Protein AF-A0A558A5D1-F1 (afdb_monomer)

Solvent-accessible surface area (backbone atoms only — not comparable to full-atom values): 8542 Å² total; per-residue (Å²): 142,82,85,82,80,76,80,81,78,76,74,78,76,80,56,55,57,62,58,52,47,52,51,50,53,72,69,55,54,90,56,44,29,71,67,39,54,48,48,51,45,51,40,49,48,37,53,46,49,61,69,30,73,80,82,49,72,41,45,33,38,43,30,42,44,85,87,50,26,39,37,42,37,36,39,39,72,77,51,74,82,70,74,77,64,89,48,73,52,37,50,50,37,63,70,62,26,80,44,70,55,76,47,80,54,102,60,15,29,34,41,36,35,31,29,64,55,48,61,63,52,91,67,96,62,79,76,69,67,50,79,45,72,75,44,66,62,72,77,72,78,82,128

Secondary structure (DSSP, 8-state):
---------------SHHHHHHHHHHHS-TTB-HHHHHHHHHHHHHHHHHHTTTS---EEEEEEETTTEEEEEEEETT---PPP-SSHHHHHHHHHEEEEEEEEETTEEEEEEEEEP-BSS--SSPPP--EEEEE-TT-PPP-

Mean predicted aligned error: 10.98 Å

InterPro domains:
  IPR036890 Histidine kinase/HSP90-like ATPase superfamily [G3DSA:3.30.565.10] (5-122)

Sequence (143 aa):
MTGDSVPARTTTRGTASGKLRTWARSVLTGEWTEDTVLDVVVVLEELANHVCRGGRPAQVRLSYRTGNRLRIEVDDERAVPRSLGSDIGALLVRHLARDSGVRRWRRGVTFWADVALVASRVPGALPGGVVLGPFEPGARSPN

Foldseek 3Di:
DDDDDDPPPCPPCCFQLVVLLVVLVVVPPLFFDPVLSVLVSLLQSLQQCVQCVPPAWWWWKWKADPPQKIKIKIKRQQQPDDWLDPDPSSVSLVVQFPDWDWAGDPRTIITMTIGHTDTPDDDPDDDHIDIDGIDTRPDDPDD

Structure (mmCIF, N/CA/C/O backbone):
data_AF-A0A558A5D1-F1
#
_entry.id   AF-A0A558A5D1-F1
#
loop_
_atom_site.group_PDB
_atom_site.id
_atom_site.type_symbol
_atom_site.label_atom_id
_atom_site.label_alt_id
_atom_site.label_comp_id
_atom_site.label_asym_id
_atom_site.label_entity_id
_atom_site.label_seq_id
_atom_site.pdbx_PDB_ins_code
_atom_site.Cartn_x
_atom_site.Cartn_y
_atom_site.Cartn_z
_atom_site.occupancy
_atom_site.B_iso_or_equiv
_atom_site.auth_seq_id
_atom_site.auth_comp_id
_atom_site.auth_asym_id
_atom_site.auth_atom_id
_atom_site.pdbx_PDB_model_num
ATOM 1 N N . MET A 1 1 ? 53.329 17.112 12.791 1.00 41.66 1 MET A N 1
ATOM 2 C CA . MET A 1 1 ? 51.979 16.704 13.232 1.00 41.66 1 MET A CA 1
ATOM 3 C C . MET A 1 1 ? 50.977 17.577 12.501 1.00 41.66 1 MET A C 1
ATOM 5 O O . MET A 1 1 ? 50.719 18.692 12.929 1.00 41.66 1 MET A O 1
ATOM 9 N N . THR A 1 2 ? 50.501 17.115 11.351 1.00 37.03 2 THR A N 1
ATOM 10 C CA . THR A 1 2 ? 49.511 17.805 10.516 1.00 37.03 2 THR A CA 1
ATOM 11 C C . THR A 1 2 ? 48.256 16.948 10.555 1.00 37.03 2 THR A C 1
ATOM 13 O O . THR A 1 2 ? 48.258 15.824 10.062 1.00 37.03 2 THR A O 1
ATOM 16 N N . GLY A 1 3 ? 47.233 17.428 11.260 1.00 34.09 3 GLY A N 1
ATOM 17 C CA . GLY A 1 3 ? 45.938 16.766 11.337 1.00 34.09 3 GLY A CA 1
ATOM 18 C C . GLY A 1 3 ? 45.148 17.047 10.068 1.00 34.09 3 GLY A C 1
ATOM 19 O O . GLY A 1 3 ? 44.607 18.139 9.916 1.00 34.09 3 GLY A O 1
ATOM 20 N N . ASP A 1 4 ? 45.082 16.061 9.176 1.00 31.12 4 ASP A N 1
ATOM 21 C CA . ASP A 1 4 ? 44.126 16.047 8.073 1.00 31.12 4 ASP A CA 1
ATOM 22 C C . ASP A 1 4 ? 42.721 15.830 8.645 1.00 31.12 4 ASP A C 1
ATOM 24 O O . ASP A 1 4 ? 42.335 14.725 9.031 1.00 31.12 4 ASP A O 1
ATOM 28 N N . SER A 1 5 ? 41.942 16.908 8.725 1.00 29.62 5 SER A N 1
ATOM 29 C CA . SER A 1 5 ? 40.497 16.807 8.911 1.00 29.62 5 SER A CA 1
ATOM 30 C C . SER A 1 5 ? 39.860 16.508 7.560 1.00 29.62 5 SER A C 1
ATOM 32 O O . SER A 1 5 ? 39.648 17.396 6.737 1.00 29.62 5 SER A O 1
ATOM 34 N N . VAL A 1 6 ? 39.551 15.233 7.335 1.00 31.41 6 VAL A N 1
ATOM 35 C CA . VAL A 1 6 ? 38.693 14.784 6.235 1.00 31.41 6 VAL A CA 1
ATOM 36 C C . VAL A 1 6 ? 37.296 15.375 6.455 1.00 31.41 6 VAL A C 1
ATOM 38 O O . VAL A 1 6 ? 36.684 15.084 7.486 1.00 31.41 6 VAL A O 1
ATOM 41 N N . PRO A 1 7 ? 36.728 16.171 5.529 1.00 29.80 7 PRO A N 1
ATOM 42 C CA . PRO A 1 7 ? 35.335 16.560 5.655 1.00 29.80 7 PRO A CA 1
ATOM 43 C C . PRO A 1 7 ? 34.470 15.312 5.471 1.00 29.80 7 PRO A C 1
ATOM 45 O O . PRO A 1 7 ? 34.401 14.733 4.382 1.00 29.80 7 PRO A O 1
ATOM 48 N N . ALA A 1 8 ? 33.810 14.897 6.555 1.00 26.05 8 ALA A N 1
ATOM 49 C CA . ALA A 1 8 ? 32.754 13.900 6.541 1.00 26.05 8 ALA A CA 1
ATOM 50 C C . ALA A 1 8 ? 31.672 14.366 5.563 1.00 26.05 8 ALA A C 1
ATOM 52 O O . ALA A 1 8 ? 30.849 15.235 5.850 1.00 26.05 8 ALA A O 1
ATOM 53 N N . ARG A 1 9 ? 31.712 13.807 4.354 1.00 25.14 9 ARG A N 1
ATOM 54 C CA . ARG A 1 9 ? 30.717 14.039 3.318 1.00 25.14 9 ARG A CA 1
ATOM 55 C C . ARG A 1 9 ? 29.469 13.247 3.700 1.00 25.14 9 ARG A C 1
ATOM 57 O O . ARG A 1 9 ? 29.209 12.175 3.156 1.00 25.14 9 ARG A O 1
ATOM 64 N N . THR A 1 10 ? 28.702 13.771 4.654 1.00 27.42 10 THR A N 1
ATOM 65 C CA . THR A 1 10 ? 27.359 13.284 4.976 1.00 27.42 10 THR A CA 1
ATOM 66 C C . THR A 1 10 ? 26.469 13.616 3.790 1.00 27.42 10 THR A C 1
ATOM 68 O O . THR A 1 10 ? 25.818 14.654 3.721 1.00 27.42 10 THR A O 1
ATOM 71 N N . THR A 1 11 ? 26.499 12.743 2.787 1.00 27.00 11 THR A N 1
ATOM 72 C CA . THR A 1 11 ? 25.531 12.766 1.698 1.00 27.00 11 THR A CA 1
ATOM 73 C C . THR A 1 11 ? 24.232 12.283 2.319 1.00 27.00 11 THR A C 1
ATOM 75 O O . THR A 1 11 ? 23.973 11.081 2.369 1.00 27.00 11 THR A O 1
ATOM 78 N N . THR A 1 12 ? 23.472 13.211 2.902 1.00 34.62 12 THR A N 1
ATOM 79 C CA . THR A 1 12 ? 22.188 12.937 3.542 1.00 34.62 12 THR A CA 1
ATOM 80 C C . THR A 1 12 ? 21.253 12.379 2.488 1.00 34.62 12 THR A C 1
ATOM 82 O O . THR A 1 12 ? 20.576 13.096 1.753 1.00 34.62 12 THR A O 1
ATOM 85 N N . ARG A 1 13 ? 21.227 11.053 2.413 1.00 42.28 13 ARG A N 1
ATOM 86 C CA . ARG A 1 13 ? 20.340 10.255 1.585 1.00 42.28 13 ARG A CA 1
ATOM 87 C C . ARG A 1 13 ? 18.931 10.251 2.206 1.00 42.28 13 ARG A C 1
ATOM 89 O O . ARG A 1 13 ? 18.309 9.205 2.337 1.00 42.28 13 ARG A O 1
ATOM 96 N N . GLY A 1 14 ? 18.412 11.421 2.590 1.00 51.97 14 GLY A N 1
ATOM 97 C CA . GLY A 1 14 ? 17.008 11.641 2.958 1.00 51.97 14 GLY A CA 1
ATOM 98 C C . GLY A 1 14 ? 16.147 11.607 1.695 1.00 51.97 14 GLY A C 1
ATOM 99 O O . GLY A 1 14 ? 15.608 12.614 1.253 1.00 51.97 14 GLY A O 1
ATOM 100 N N . THR A 1 15 ? 16.141 10.463 1.022 1.00 59.50 15 THR A N 1
ATOM 101 C CA . THR A 1 15 ? 15.763 10.311 -0.388 1.00 5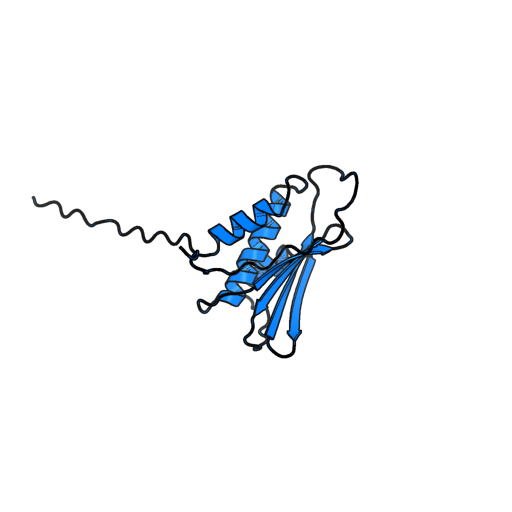9.50 15 THR A CA 1
ATOM 102 C C . THR A 1 15 ? 14.456 9.547 -0.466 1.00 59.50 15 THR A C 1
ATOM 104 O O . THR A 1 15 ? 14.415 8.415 -0.018 1.00 59.50 15 THR A O 1
ATOM 107 N N . ALA A 1 16 ? 13.391 10.162 -0.985 1.00 66.25 16 ALA A N 1
ATOM 108 C CA . ALA A 1 16 ? 12.073 9.565 -1.268 1.00 66.25 16 ALA A CA 1
ATOM 109 C C . ALA A 1 16 ? 11.348 8.831 -0.108 1.00 66.25 16 ALA A C 1
ATOM 111 O O . ALA A 1 16 ? 10.271 9.273 0.279 1.00 66.25 16 ALA A O 1
ATOM 112 N N . SER A 1 17 ? 11.927 7.784 0.485 1.00 75.44 17 SER A N 1
ATOM 113 C CA . SER A 1 17 ? 11.391 6.963 1.583 1.00 75.44 17 SER A CA 1
ATOM 114 C C . SER A 1 17 ? 10.981 7.794 2.799 1.00 75.44 17 SER A C 1
ATOM 116 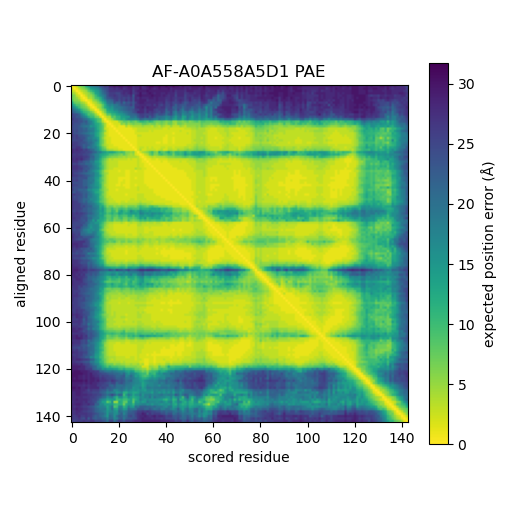O O . SER A 1 17 ? 9.866 7.669 3.286 1.00 75.44 17 SER A O 1
ATOM 118 N N . GLY A 1 18 ? 11.827 8.733 3.241 1.00 81.75 18 GLY A N 1
ATOM 119 C CA . GLY A 1 18 ? 11.487 9.608 4.371 1.00 81.75 18 GLY A CA 1
ATOM 120 C C . GLY A 1 18 ? 10.257 10.484 4.102 1.00 81.75 18 GLY A C 1
ATOM 121 O O . GLY A 1 18 ? 9.406 10.635 4.972 1.00 81.75 18 GLY A O 1
ATOM 122 N N . LYS A 1 19 ? 10.118 11.008 2.875 1.00 83.44 19 LYS A N 1
ATOM 123 C CA . LYS A 1 19 ? 8.943 11.796 2.466 1.00 83.44 19 LYS A CA 1
ATOM 124 C C . LYS A 1 19 ? 7.696 10.920 2.346 1.00 83.44 19 LYS A C 1
ATOM 126 O O . LYS A 1 19 ? 6.636 11.329 2.803 1.00 83.44 19 LYS A O 1
ATOM 131 N N . LEU A 1 20 ? 7.842 9.721 1.783 1.00 84.31 20 LEU A N 1
ATOM 132 C CA . LEU A 1 20 ? 6.766 8.744 1.630 1.00 84.31 20 LEU A CA 1
ATOM 133 C C . LEU A 1 20 ? 6.221 8.297 2.991 1.00 84.31 20 LEU A C 1
ATOM 135 O O . LEU A 1 20 ? 5.012 8.263 3.193 1.00 84.31 20 LEU A O 1
ATOM 139 N N . ARG A 1 21 ? 7.115 8.049 3.951 1.00 89.06 21 ARG A N 1
ATOM 140 C CA . ARG A 1 21 ? 6.783 7.713 5.336 1.00 89.06 21 ARG A CA 1
ATOM 141 C C . ARG A 1 21 ? 6.046 8.842 6.049 1.00 89.06 21 ARG A C 1
ATOM 143 O O . ARG A 1 21 ? 5.025 8.592 6.683 1.00 89.06 21 ARG A O 1
ATOM 150 N N . THR A 1 22 ? 6.542 10.076 5.945 1.00 89.25 22 THR A N 1
ATOM 151 C CA . THR A 1 22 ? 5.872 11.246 6.534 1.00 89.25 22 THR A CA 1
ATOM 152 C C . THR A 1 22 ? 4.492 11.460 5.919 1.00 89.25 22 THR A C 1
ATOM 154 O O . THR A 1 22 ? 3.527 11.660 6.649 1.00 89.25 22 THR A O 1
ATOM 157 N N . TRP A 1 23 ? 4.378 11.361 4.592 1.00 88.75 23 TRP A N 1
ATOM 158 C CA . TRP A 1 23 ? 3.100 11.464 3.892 1.00 88.75 23 TRP A CA 1
ATOM 159 C C . TRP A 1 23 ? 2.120 10.370 4.331 1.00 88.75 23 TRP A C 1
ATOM 161 O O . TRP A 1 23 ? 1.012 10.691 4.753 1.00 88.75 23 TRP A O 1
ATOM 171 N N . ALA A 1 24 ? 2.537 9.101 4.329 1.00 88.31 24 ALA A N 1
ATOM 172 C CA . ALA A 1 24 ? 1.688 7.987 4.744 1.00 88.31 24 ALA A CA 1
ATOM 173 C C . ALA A 1 24 ? 1.179 8.169 6.179 1.00 88.31 24 ALA A C 1
ATOM 175 O O . ALA A 1 24 ? -0.010 8.017 6.432 1.00 88.31 24 ALA A O 1
ATOM 176 N N . ARG A 1 25 ? 2.045 8.595 7.105 1.00 89.69 25 ARG A N 1
ATOM 177 C CA . ARG A 1 25 ? 1.647 8.898 8.488 1.00 89.69 25 ARG A CA 1
ATOM 178 C C . ARG A 1 25 ? 0.727 10.105 8.617 1.00 89.69 25 ARG A C 1
ATOM 180 O O . ARG A 1 25 ? -0.123 10.110 9.489 1.00 89.69 25 ARG A O 1
ATOM 187 N N . SER A 1 26 ? 0.867 11.121 7.766 1.00 87.31 26 SER A N 1
ATOM 188 C CA . SER A 1 26 ? -0.065 12.260 7.770 1.00 87.31 26 SER A CA 1
ATOM 189 C C . SER A 1 26 ? -1.472 11.872 7.302 1.00 87.31 26 SER A C 1
ATOM 191 O O . SER A 1 26 ? -2.452 12.515 7.664 1.00 87.31 26 SER A O 1
ATOM 193 N N . VAL A 1 27 ? -1.555 10.816 6.492 1.00 83.69 27 VAL A N 1
ATOM 194 C CA . VAL A 1 27 ? -2.785 10.296 5.895 1.00 83.69 27 VAL A CA 1
ATOM 195 C C . VAL A 1 27 ? -3.467 9.268 6.803 1.00 83.69 27 VAL A C 1
ATOM 197 O O . VAL A 1 27 ? -4.695 9.237 6.907 1.00 83.69 27 VAL A O 1
ATOM 200 N N . LEU A 1 28 ? -2.674 8.420 7.454 1.00 83.75 28 LEU A N 1
ATOM 201 C CA . LEU A 1 28 ? -3.127 7.477 8.467 1.00 83.75 28 LEU A CA 1
ATOM 202 C C . LEU A 1 28 ? -3.331 8.255 9.767 1.00 83.75 28 LEU A C 1
ATOM 204 O O . LEU A 1 28 ? -2.398 8.481 10.531 1.00 83.75 28 LEU A O 1
ATOM 208 N N . THR A 1 29 ? -4.557 8.721 9.975 1.00 73.94 29 THR A N 1
ATOM 209 C CA . THR A 1 29 ? -4.984 9.440 11.179 1.00 73.94 29 THR A CA 1
ATOM 210 C C . THR A 1 29 ? -4.711 8.618 12.447 1.00 73.94 29 THR A C 1
ATOM 212 O O . THR A 1 29 ? -4.524 7.401 12.391 1.00 73.94 29 THR A O 1
ATOM 215 N N . GLY A 1 30 ? -4.755 9.255 13.624 1.00 73.50 30 GLY A N 1
ATOM 216 C CA . GLY A 1 30 ? -4.587 8.588 14.931 1.00 73.50 30 GLY A CA 1
ATOM 217 C C . GLY A 1 30 ? -5.686 7.576 15.303 1.00 73.50 30 GLY A C 1
ATOM 218 O O . GLY A 1 30 ? -5.838 7.221 16.471 1.00 73.50 30 GLY A O 1
ATOM 219 N N . GLU A 1 31 ? -6.490 7.146 14.332 1.00 82.94 31 GLU A N 1
ATOM 220 C CA . GLU A 1 31 ? -7.550 6.150 14.469 1.00 82.94 31 GLU A CA 1
ATOM 221 C C . GLU A 1 31 ? -7.007 4.716 14.435 1.00 82.94 31 GLU A C 1
ATOM 223 O O . GLU A 1 31 ? -7.678 3.807 14.921 1.00 82.94 31 GLU A O 1
ATOM 228 N N . TRP A 1 32 ? -5.794 4.503 13.915 1.00 88.75 32 TRP A N 1
ATOM 229 C CA . TRP A 1 32 ? -5.166 3.185 13.747 1.00 88.75 32 TRP A CA 1
ATOM 230 C C . TRP A 1 32 ? -4.066 2.936 14.779 1.00 88.75 32 TRP A C 1
ATOM 232 O O . TRP A 1 32 ? -3.506 3.886 15.329 1.00 88.75 32 TRP A O 1
ATOM 242 N N . THR A 1 33 ? -3.773 1.667 15.080 1.00 91.12 33 THR A N 1
ATOM 243 C CA . THR A 1 33 ? -2.668 1.316 15.990 1.00 91.12 33 THR A CA 1
ATOM 244 C C . THR A 1 33 ? -1.318 1.664 15.372 1.00 91.12 33 THR A C 1
ATOM 246 O O . THR A 1 33 ? -1.158 1.599 14.154 1.00 91.12 33 THR A O 1
ATOM 249 N N . GLU A 1 34 ? -0.325 1.981 16.206 1.00 90.94 34 GLU A N 1
ATOM 250 C CA . GLU A 1 34 ? 1.044 2.245 15.734 1.00 90.94 34 GLU A CA 1
ATOM 251 C C . GLU A 1 34 ? 1.611 1.067 14.928 1.00 90.94 34 GLU A C 1
ATOM 253 O O . GLU A 1 34 ? 2.231 1.284 13.889 1.00 9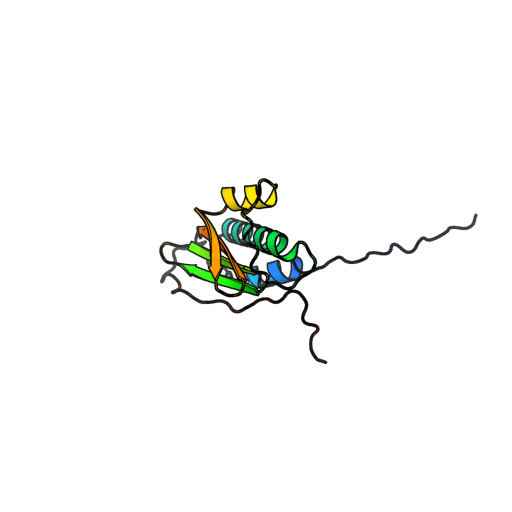0.94 34 GLU A O 1
ATOM 258 N N . ASP A 1 35 ? 1.317 -0.173 15.336 1.00 92.56 35 ASP A N 1
ATOM 259 C CA . ASP A 1 35 ? 1.705 -1.379 14.593 1.00 92.56 35 ASP A CA 1
ATOM 260 C C . ASP A 1 35 ? 1.070 -1.412 13.193 1.00 92.56 35 ASP A C 1
ATOM 262 O O . ASP A 1 35 ? 1.758 -1.647 12.205 1.00 92.56 35 ASP A O 1
ATOM 266 N N . THR A 1 36 ? -0.220 -1.072 13.075 1.00 92.50 36 THR A N 1
ATOM 267 C CA . THR A 1 36 ? -0.903 -0.977 11.771 1.00 92.50 36 THR A CA 1
ATOM 268 C C . THR A 1 36 ? -0.264 0.096 10.892 1.00 92.50 36 THR A C 1
ATOM 270 O O . THR A 1 36 ? -0.054 -0.105 9.694 1.00 92.50 36 THR A O 1
ATOM 273 N N . VAL A 1 37 ? 0.036 1.262 11.470 1.00 92.88 37 VAL A N 1
ATOM 274 C CA . VAL A 1 37 ? 0.683 2.362 10.745 1.00 92.88 37 VAL A CA 1
ATOM 275 C C . VAL A 1 37 ? 2.066 1.931 10.261 1.00 92.88 37 VAL A C 1
ATOM 277 O O . VAL A 1 37 ? 2.437 2.229 9.122 1.00 92.88 37 VAL A O 1
ATOM 280 N N . LEU A 1 38 ? 2.820 1.214 11.095 1.00 94.06 38 LEU A N 1
ATOM 281 C CA . LEU A 1 38 ? 4.123 0.672 10.736 1.00 94.06 38 LEU A CA 1
ATOM 282 C C . LEU A 1 38 ? 4.014 -0.347 9.597 1.00 94.06 38 LEU A C 1
ATOM 284 O O . LEU A 1 38 ? 4.742 -0.209 8.614 1.00 94.06 38 LEU A O 1
ATOM 288 N N . ASP A 1 39 ? 3.080 -1.294 9.678 1.00 95.00 39 ASP A N 1
ATOM 289 C CA . ASP A 1 39 ? 2.855 -2.306 8.642 1.00 95.00 39 ASP A CA 1
ATOM 290 C C . ASP A 1 39 ? 2.538 -1.663 7.288 1.00 95.00 39 ASP A C 1
ATOM 292 O O . ASP A 1 39 ? 3.143 -2.005 6.267 1.00 95.00 39 ASP A O 1
ATOM 296 N N . VAL A 1 40 ? 1.641 -0.670 7.273 1.00 94.12 40 VAL A N 1
ATOM 297 C CA . VAL A 1 40 ? 1.303 0.079 6.055 1.00 94.12 40 VAL A CA 1
ATOM 298 C C . VAL A 1 40 ? 2.528 0.792 5.488 1.00 94.12 40 VAL A C 1
ATOM 300 O O . VAL A 1 40 ? 2.762 0.727 4.280 1.00 94.12 40 VAL A O 1
ATOM 303 N N . VAL A 1 41 ? 3.314 1.465 6.334 1.00 93.56 41 VAL A N 1
ATOM 304 C CA . VAL A 1 41 ? 4.531 2.170 5.906 1.00 93.56 41 VAL A CA 1
ATOM 305 C C . VAL A 1 41 ? 5.542 1.198 5.304 1.00 93.56 41 VAL A C 1
ATOM 307 O O . VAL A 1 41 ? 6.088 1.500 4.245 1.00 93.56 41 VAL A O 1
ATOM 310 N N . VAL A 1 42 ? 5.769 0.040 5.929 1.00 94.31 42 VAL A N 1
ATOM 311 C CA . VAL A 1 42 ? 6.708 -0.974 5.425 1.00 94.31 42 VAL A CA 1
ATOM 312 C C . VAL A 1 42 ? 6.249 -1.493 4.067 1.00 94.31 42 VAL A C 1
ATOM 314 O O . VAL A 1 42 ? 7.014 -1.454 3.106 1.00 94.31 42 VAL A O 1
ATOM 317 N N . VAL A 1 43 ? 4.989 -1.919 3.945 1.00 94.88 43 VAL A N 1
ATOM 318 C CA . VAL A 1 43 ? 4.457 -2.430 2.672 1.00 94.88 43 VAL A CA 1
ATOM 319 C C . VAL A 1 43 ? 4.542 -1.365 1.579 1.00 94.88 43 VAL A C 1
ATOM 321 O O . VAL A 1 43 ? 4.926 -1.664 0.447 1.00 94.88 43 VAL A O 1
ATOM 324 N N . LEU A 1 44 ? 4.227 -0.115 1.911 1.00 93.06 44 LEU A N 1
ATOM 325 C CA . LEU A 1 44 ? 4.325 1.000 0.983 1.00 93.06 44 LEU A CA 1
ATOM 326 C C . LEU A 1 44 ? 5.768 1.255 0.523 1.00 93.06 44 LEU A C 1
ATOM 328 O O . LEU A 1 44 ? 6.000 1.409 -0.678 1.00 93.06 44 LEU A O 1
ATOM 332 N N . GLU A 1 45 ? 6.728 1.301 1.450 1.00 90.88 45 GLU A N 1
ATOM 333 C CA . GLU A 1 45 ? 8.145 1.496 1.130 1.00 90.88 45 GLU A CA 1
ATOM 334 C C . GLU A 1 45 ? 8.665 0.359 0.246 1.00 90.88 45 GLU A C 1
ATOM 336 O O . GLU A 1 45 ? 9.332 0.629 -0.750 1.00 90.88 45 GLU A O 1
ATOM 341 N N . GLU A 1 46 ? 8.302 -0.893 0.525 1.00 91.50 46 GLU A N 1
ATOM 342 C CA . GLU A 1 46 ? 8.742 -2.036 -0.279 1.00 91.50 46 GLU A CA 1
ATOM 343 C C . GLU A 1 46 ? 8.115 -2.060 -1.679 1.00 91.50 46 GLU A C 1
ATOM 345 O O . GLU A 1 46 ? 8.819 -2.304 -2.664 1.00 91.50 46 GLU A O 1
ATOM 350 N N . LEU A 1 47 ? 6.823 -1.735 -1.818 1.00 90.31 47 LEU A N 1
ATOM 351 C CA . LEU A 1 47 ? 6.198 -1.596 -3.139 1.00 90.31 47 LEU A CA 1
ATOM 352 C C . LEU A 1 47 ? 6.814 -0.439 -3.937 1.00 90.31 47 LEU A C 1
ATOM 354 O O 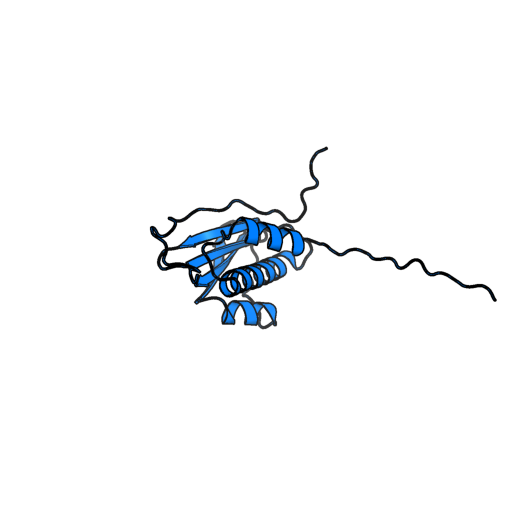. LEU A 1 47 ? 7.123 -0.598 -5.122 1.00 90.31 47 LEU A O 1
ATOM 358 N N . ALA A 1 48 ? 7.042 0.709 -3.297 1.00 87.88 48 ALA A N 1
ATOM 359 C CA . ALA A 1 48 ? 7.679 1.855 -3.935 1.00 87.88 48 ALA A CA 1
ATOM 360 C C . ALA A 1 48 ? 9.130 1.547 -4.323 1.00 87.88 48 ALA A C 1
ATOM 362 O O . ALA A 1 48 ? 9.524 1.820 -5.451 1.00 87.88 48 ALA A O 1
ATOM 363 N N . ASN A 1 49 ? 9.917 0.916 -3.450 1.00 85.38 49 ASN A N 1
ATOM 364 C CA . ASN A 1 49 ? 11.291 0.501 -3.742 1.00 85.38 49 ASN A CA 1
ATOM 365 C C . ASN A 1 49 ? 11.345 -0.524 -4.873 1.00 85.38 49 ASN A C 1
ATOM 367 O O . ASN A 1 49 ? 12.242 -0.463 -5.720 1.00 85.38 49 ASN A O 1
ATOM 371 N N . HIS A 1 50 ? 10.374 -1.440 -4.920 1.00 85.19 50 HIS A N 1
ATOM 372 C CA . HIS A 1 50 ? 10.247 -2.381 -6.018 1.00 85.19 50 HIS A CA 1
ATOM 373 C C . HIS A 1 50 ? 10.098 -1.630 -7.342 1.00 85.19 50 HIS A C 1
ATOM 375 O O . HIS A 1 50 ? 10.919 -1.839 -8.237 1.00 85.19 50 HIS A O 1
ATOM 381 N N . VAL A 1 51 ? 9.125 -0.721 -7.457 1.00 83.12 51 VAL A N 1
ATOM 382 C CA . VAL A 1 51 ? 8.853 0.045 -8.687 1.00 83.12 51 VAL A CA 1
ATOM 383 C C . VAL A 1 51 ? 9.995 1.011 -9.027 1.00 83.12 51 VA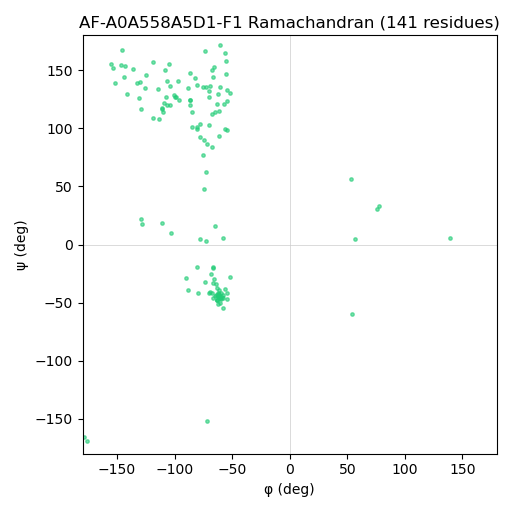L A C 1
ATOM 385 O O . VAL A 1 51 ? 10.501 1.013 -10.150 1.00 83.12 51 VAL A O 1
ATOM 388 N N . CYS A 1 52 ? 10.486 1.758 -8.043 1.00 78.31 52 CYS A N 1
ATOM 389 C CA . CYS A 1 52 ? 11.500 2.798 -8.197 1.00 78.31 52 CYS A CA 1
ATOM 390 C C . CYS A 1 52 ? 12.936 2.267 -8.342 1.00 78.31 52 CYS A C 1
ATOM 392 O O . CYS A 1 52 ? 13.856 3.083 -8.423 1.00 78.31 52 CYS A O 1
ATOM 394 N N . ARG A 1 53 ? 13.169 0.943 -8.422 1.00 71.00 53 ARG A N 1
ATOM 395 C CA . ARG A 1 53 ? 14.505 0.287 -8.459 1.00 71.00 53 ARG A CA 1
ATOM 396 C C . ARG A 1 53 ? 15.440 0.714 -9.614 1.00 71.00 53 ARG A C 1
ATOM 398 O O . ARG A 1 53 ? 16.526 0.170 -9.756 1.00 71.00 53 ARG A O 1
ATOM 405 N N . GLY A 1 54 ? 15.054 1.699 -10.425 1.00 62.38 54 GLY A N 1
ATOM 406 C CA . GLY A 1 54 ? 15.875 2.352 -11.451 1.00 62.38 54 GLY A CA 1
ATOM 407 C C . GLY A 1 54 ? 15.877 3.886 -11.385 1.00 62.38 54 GLY A C 1
ATOM 408 O O . GLY A 1 54 ? 16.130 4.515 -12.410 1.00 62.38 54 GLY A O 1
ATOM 409 N N . GLY A 1 55 ? 15.548 4.488 -10.233 1.00 63.00 55 GLY A N 1
ATOM 410 C CA . GLY A 1 55 ? 15.585 5.942 -10.014 1.00 63.00 55 GLY A CA 1
ATOM 411 C C . GLY A 1 55 ? 14.428 6.717 -10.650 1.00 63.00 55 GLY A C 1
ATOM 412 O O . GLY A 1 55 ? 14.614 7.853 -11.074 1.00 63.00 55 GLY A O 1
ATOM 413 N N . ARG A 1 56 ? 13.252 6.095 -10.774 1.00 66.38 56 ARG A N 1
ATOM 414 C CA . ARG A 1 56 ? 12.101 6.664 -11.492 1.00 66.38 56 ARG A CA 1
ATOM 415 C C . ARG A 1 56 ? 10.991 7.099 -10.541 1.00 66.38 56 ARG A C 1
ATOM 417 O O . ARG A 1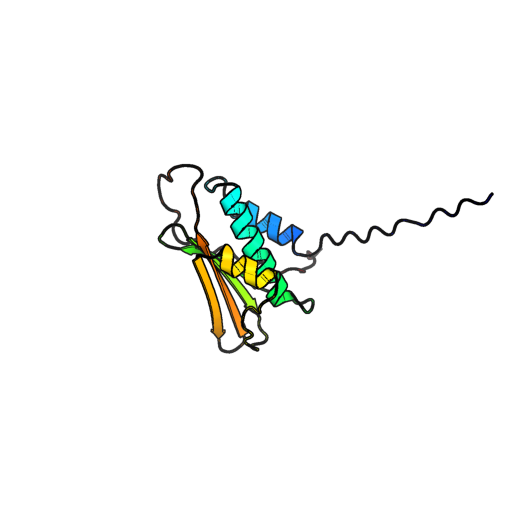 56 ? 10.849 6.476 -9.490 1.00 66.38 56 ARG A O 1
ATOM 424 N N . PRO A 1 57 ? 10.204 8.123 -10.912 1.00 66.19 57 PRO A N 1
ATOM 425 C CA . PRO A 1 57 ? 8.999 8.465 -10.179 1.00 66.19 57 PRO A CA 1
ATOM 426 C C . PRO A 1 57 ? 7.971 7.339 -10.315 1.00 66.19 57 PRO A C 1
ATOM 428 O O . PRO A 1 57 ? 7.867 6.697 -11.360 1.00 66.19 57 PRO A O 1
ATOM 431 N N . ALA A 1 58 ? 7.230 7.110 -9.240 1.00 74.44 58 ALA A N 1
ATOM 432 C CA . ALA A 1 58 ? 6.097 6.202 -9.193 1.00 74.44 58 ALA A CA 1
ATOM 433 C C . ALA A 1 58 ? 4.936 6.956 -8.563 1.00 74.44 58 ALA A C 1
ATOM 435 O O . ALA A 1 58 ? 5.156 7.686 -7.597 1.00 74.44 58 ALA A O 1
ATOM 436 N N . GLN A 1 59 ? 3.731 6.764 -9.089 1.00 85.25 59 GLN A N 1
ATOM 437 C CA . GLN A 1 59 ? 2.527 7.324 -8.497 1.00 85.25 59 GLN A CA 1
ATOM 438 C C . GLN A 1 59 ? 2.001 6.367 -7.427 1.00 85.25 59 GLN A C 1
ATOM 440 O O . GLN A 1 59 ? 1.733 5.200 -7.708 1.00 85.25 59 GLN A O 1
ATOM 445 N N . VAL A 1 60 ? 1.837 6.868 -6.204 1.00 88.81 60 VAL A N 1
ATOM 446 C CA . VAL A 1 60 ? 1.292 6.097 -5.075 1.00 88.81 60 VAL A CA 1
ATOM 447 C C . VAL A 1 60 ? -0.131 6.539 -4.761 1.00 88.81 60 VAL A C 1
ATOM 449 O O . VAL A 1 60 ? -0.416 7.735 -4.774 1.00 88.81 60 VAL A O 1
ATOM 452 N N . ARG A 1 61 ? -1.012 5.589 -4.437 1.00 91.38 61 ARG A N 1
ATOM 453 C CA . ARG A 1 61 ? -2.374 5.838 -3.948 1.00 91.38 61 ARG A CA 1
ATOM 454 C C . ARG A 1 61 ? -2.665 4.983 -2.716 1.00 91.38 61 ARG A C 1
ATOM 456 O O . ARG A 1 61 ? -2.325 3.801 -2.682 1.00 91.38 61 ARG A O 1
ATOM 463 N N . LEU A 1 62 ? -3.338 5.575 -1.730 1.00 90.12 62 LEU A N 1
ATOM 464 C CA . LEU A 1 62 ? -3.902 4.867 -0.577 1.00 90.12 62 LEU A CA 1
ATOM 465 C C . LEU A 1 62 ? -5.426 4.969 -0.640 1.00 90.12 62 LEU A C 1
ATOM 467 O O . LEU A 1 62 ? -5.965 6.046 -0.899 1.00 90.12 62 LEU A O 1
ATOM 471 N N . SER A 1 63 ? -6.125 3.853 -0.436 1.00 88.75 63 SER A N 1
ATOM 472 C CA . SER A 1 63 ? -7.590 3.840 -0.425 1.00 88.75 63 SER A CA 1
ATOM 473 C C . SER A 1 63 ? -8.164 2.914 0.637 1.00 88.75 63 SER A C 1
ATOM 475 O O . SER A 1 63 ? -7.791 1.744 0.722 1.00 88.75 63 SER A O 1
ATOM 477 N N . TYR A 1 64 ? -9.097 3.428 1.439 1.00 86.56 64 TYR A N 1
ATOM 478 C CA . TYR A 1 64 ? -9.832 2.599 2.392 1.00 86.56 64 TYR A CA 1
ATOM 479 C C . TYR A 1 64 ? -10.777 1.649 1.651 1.00 86.56 64 TYR A C 1
ATOM 481 O O . TYR A 1 64 ? -11.457 2.015 0.687 1.00 86.56 64 TYR A O 1
ATOM 489 N N . ARG A 1 65 ? -10.801 0.399 2.100 1.00 85.00 65 ARG A N 1
ATOM 490 C CA . ARG A 1 65 ? -11.648 -0.676 1.592 1.00 85.00 65 ARG A CA 1
ATOM 491 C C . ARG A 1 65 ? -12.562 -1.174 2.704 1.00 85.00 65 ARG A C 1
ATOM 493 O O . ARG A 1 65 ? -12.260 -1.063 3.891 1.00 85.00 65 ARG A O 1
ATOM 500 N N . THR A 1 66 ? -13.670 -1.780 2.296 1.00 81.06 66 THR A N 1
ATOM 501 C CA . THR A 1 66 ? -14.580 -2.483 3.203 1.00 81.06 66 THR A CA 1
ATOM 502 C C . THR A 1 66 ? -13.844 -3.559 4.002 1.00 81.06 66 THR A C 1
ATOM 504 O O . THR A 1 66 ? -12.935 -4.210 3.484 1.00 81.06 66 THR A O 1
ATOM 507 N N . GLY A 1 67 ? -14.274 -3.783 5.246 1.00 81.88 67 GLY A N 1
ATOM 508 C CA . GLY A 1 67 ? -13.676 -4.793 6.123 1.00 81.88 67 GLY A CA 1
ATOM 509 C C . GLY A 1 67 ? -12.349 -4.364 6.751 1.00 81.88 67 GLY A C 1
ATOM 510 O O . GLY A 1 67 ? -11.485 -5.215 6.943 1.00 81.88 67 GLY A O 1
ATOM 511 N N . ASN A 1 68 ? -12.190 -3.068 7.048 1.00 86.75 68 ASN A N 1
ATOM 512 C CA . ASN A 1 68 ? -11.010 -2.484 7.696 1.00 86.75 68 ASN A CA 1
ATOM 513 C C . ASN A 1 68 ? -9.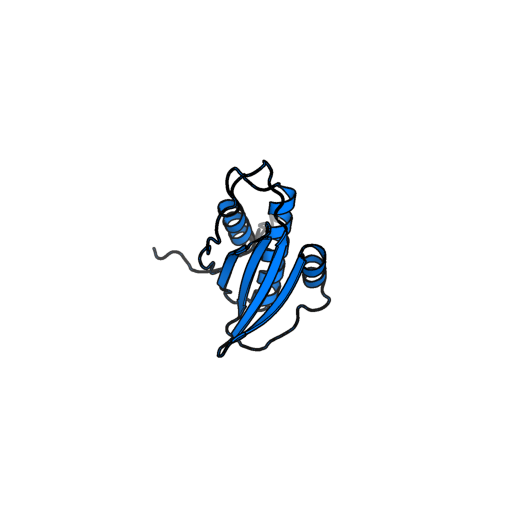721 -2.844 6.963 1.00 86.75 68 ASN A C 1
ATOM 515 O O . ASN A 1 68 ? -8.813 -3.448 7.528 1.00 86.75 68 ASN A O 1
ATOM 519 N N . ARG A 1 69 ? -9.656 -2.521 5.673 1.00 90.00 69 ARG A N 1
ATOM 520 C CA . ARG A 1 69 ? -8.451 -2.734 4.874 1.00 90.00 69 ARG A CA 1
ATOM 521 C C . ARG A 1 69 ? -8.024 -1.438 4.221 1.00 90.00 69 ARG A C 1
ATOM 523 O O . ARG A 1 69 ? -8.862 -0.644 3.800 1.00 90.00 69 ARG A O 1
ATOM 530 N N . LEU A 1 70 ? -6.720 -1.262 4.093 1.00 92.00 70 LEU A N 1
ATOM 531 C CA . LEU A 1 70 ? -6.134 -0.210 3.288 1.00 92.00 70 LEU A CA 1
ATOM 532 C C . LEU A 1 70 ? -5.499 -0.827 2.053 1.00 92.00 70 LEU A C 1
ATOM 534 O O . LEU A 1 70 ? -4.597 -1.658 2.154 1.00 92.00 70 LEU A O 1
ATOM 538 N N . ARG A 1 71 ? -5.962 -0.388 0.889 1.00 94.75 71 ARG A N 1
ATOM 539 C CA . ARG A 1 71 ? -5.366 -0.716 -0.397 1.00 94.75 71 ARG A CA 1
ATOM 540 C C . ARG A 1 71 ? -4.262 0.290 -0.697 1.00 94.75 71 ARG A C 1
ATOM 542 O O . ARG A 1 71 ? -4.532 1.484 -0.834 1.00 94.75 71 ARG A O 1
ATOM 549 N N . ILE A 1 72 ? -3.051 -0.222 -0.848 1.00 94.31 72 ILE A N 1
ATOM 550 C CA . ILE A 1 72 ? -1.868 0.497 -1.315 1.00 94.31 72 ILE A CA 1
ATOM 551 C C . ILE A 1 72 ? -1.703 0.171 -2.798 1.00 94.31 72 ILE A C 1
ATOM 553 O O . ILE A 1 72 ? -1.700 -1.002 -3.169 1.00 94.31 72 ILE A O 1
ATOM 557 N N . GLU A 1 73 ? -1.589 1.186 -3.648 1.00 92.94 73 GLU A N 1
ATOM 558 C CA . GLU A 1 73 ? -1.335 1.041 -5.084 1.00 92.94 73 GLU A CA 1
ATOM 559 C C . GLU A 1 73 ? -0.107 1.867 -5.476 1.00 92.94 73 GLU A C 1
ATOM 561 O O . GLU A 1 73 ? 0.016 3.025 -5.080 1.00 92.94 73 GLU A O 1
ATOM 566 N N . VAL A 1 74 ? 0.791 1.274 -6.263 1.00 90.44 74 VAL A N 1
ATOM 567 C CA . VAL A 1 74 ? 1.967 1.934 -6.838 1.00 90.44 74 VAL A CA 1
ATOM 568 C C . VAL A 1 74 ? 1.990 1.663 -8.338 1.00 90.44 74 VAL A C 1
ATOM 570 O O . VAL A 1 74 ? 2.094 0.512 -8.771 1.00 90.44 74 VAL A O 1
ATOM 573 N N . ASP A 1 75 ? 1.867 2.720 -9.130 1.00 88.38 75 ASP A N 1
ATOM 574 C CA . ASP A 1 75 ? 1.823 2.640 -10.586 1.00 88.38 75 ASP A CA 1
ATOM 575 C C . ASP A 1 75 ? 3.236 2.695 -11.193 1.00 88.38 75 ASP A C 1
ATOM 577 O O . ASP A 1 75 ? 4.067 3.528 -10.827 1.00 88.38 75 ASP A O 1
ATOM 581 N N . ASP A 1 76 ? 3.486 1.799 -12.147 1.00 85.31 76 ASP A N 1
ATOM 582 C CA . ASP A 1 76 ? 4.670 1.743 -13.004 1.00 85.31 76 ASP A CA 1
ATOM 583 C C . ASP A 1 76 ? 4.230 1.905 -14.468 1.00 85.31 76 ASP A C 1
ATOM 585 O O . ASP A 1 76 ? 3.619 1.014 -15.071 1.00 85.31 76 ASP A O 1
ATOM 589 N N . GLU A 1 77 ? 4.547 3.054 -15.059 1.00 77.88 77 GLU A N 1
ATOM 590 C CA . GLU A 1 77 ? 4.164 3.432 -16.426 1.00 77.88 77 GLU A CA 1
ATOM 591 C C . GLU A 1 77 ? 4.930 2.681 -17.532 1.00 77.88 77 GLU A C 1
ATOM 593 O O . GLU A 1 77 ? 4.768 2.976 -18.715 1.00 77.88 77 GLU A O 1
ATOM 598 N N . ARG A 1 78 ? 5.816 1.727 -17.205 1.00 66.25 78 ARG A N 1
ATOM 599 C CA . ARG A 1 78 ? 6.649 1.047 -18.221 1.00 66.25 78 ARG A CA 1
ATOM 600 C C . ARG A 1 78 ? 6.202 -0.357 -18.591 1.00 66.25 78 ARG A C 1
ATOM 602 O O . ARG A 1 78 ? 6.902 -1.026 -19.343 1.00 66.25 78 ARG A O 1
ATOM 609 N N . ALA A 1 79 ? 5.022 -0.771 -18.144 1.00 58.94 79 ALA A N 1
ATOM 610 C CA . ALA A 1 79 ? 4.264 -1.903 -18.681 1.00 58.94 79 ALA A CA 1
ATOM 611 C C . ALA A 1 79 ? 4.969 -3.272 -18.705 1.00 58.94 79 ALA A C 1
ATOM 613 O O . ALA A 1 79 ? 4.357 -4.216 -19.196 1.00 58.94 79 ALA A O 1
ATOM 614 N N . VAL A 1 80 ? 6.188 -3.429 -18.166 1.00 65.25 80 VAL A N 1
ATOM 615 C CA . VAL A 1 80 ? 6.819 -4.744 -17.997 1.00 65.25 80 VAL A CA 1
ATOM 616 C C . VAL A 1 80 ? 6.317 -5.323 -16.680 1.00 65.25 80 VAL A C 1
ATOM 618 O O . VAL A 1 80 ? 6.776 -4.924 -15.608 1.00 65.25 80 VAL A O 1
ATOM 621 N N . PRO A 1 81 ? 5.350 -6.248 -16.719 1.00 62.66 81 PRO A N 1
ATOM 622 C CA . PRO A 1 81 ? 4.715 -6.755 -15.525 1.00 62.66 81 PRO A CA 1
ATOM 623 C C . PRO A 1 81 ? 5.656 -7.798 -14.952 1.00 62.66 81 PRO A C 1
ATOM 625 O O . PRO A 1 81 ? 5.722 -8.925 -15.442 1.00 62.66 81 PRO A O 1
ATOM 628 N N . ARG A 1 82 ? 6.403 -7.407 -13.931 1.00 72.06 82 ARG A N 1
ATOM 629 C CA . ARG A 1 82 ? 7.174 -8.338 -13.116 1.00 72.06 82 ARG A CA 1
ATOM 630 C C . ARG A 1 82 ? 6.379 -8.669 -11.868 1.00 72.06 82 ARG A C 1
ATOM 632 O O . ARG A 1 82 ? 5.727 -7.802 -11.297 1.00 72.06 82 ARG A O 1
ATOM 639 N N . SER A 1 83 ? 6.423 -9.926 -11.459 1.00 71.69 83 SER A N 1
ATOM 640 C CA . SER A 1 83 ? 5.919 -10.311 -10.147 1.00 71.69 83 SER A CA 1
ATOM 641 C C . SER A 1 83 ? 6.782 -9.670 -9.061 1.00 71.69 83 SER A C 1
ATOM 643 O O . SER A 1 83 ? 7.980 -9.447 -9.265 1.00 71.69 83 SER A O 1
ATOM 645 N N . LEU A 1 84 ? 6.196 -9.442 -7.883 1.00 75.19 84 LEU A N 1
ATOM 646 C CA . LEU A 1 84 ? 6.995 -9.296 -6.669 1.00 75.19 84 LEU A CA 1
ATOM 647 C C . LEU A 1 84 ? 7.881 -10.545 -6.572 1.00 75.19 84 LEU A C 1
ATOM 649 O O . LEU A 1 84 ? 7.376 -11.667 -6.667 1.00 75.19 84 LEU A O 1
ATOM 653 N N . GLY A 1 85 ? 9.195 -10.344 -6.505 1.00 74.75 85 GLY A N 1
ATOM 654 C CA . GLY A 1 85 ? 10.172 -11.428 -6.544 1.00 74.75 85 GLY A CA 1
ATOM 655 C C . GLY A 1 85 ? 10.181 -12.256 -5.257 1.00 74.75 85 GLY A C 1
ATOM 656 O O . GLY A 1 85 ? 9.181 -12.372 -4.544 1.00 74.75 85 GLY A O 1
ATOM 657 N N . SER A 1 86 ? 11.340 -12.833 -4.959 1.00 80.19 86 SER A N 1
ATOM 658 C CA . SER A 1 86 ? 11.627 -13.543 -3.707 1.00 80.19 86 SER A CA 1
ATOM 659 C C . SER A 1 86 ? 12.638 -12.793 -2.836 1.00 80.19 86 SER A C 1
ATOM 661 O O . SER A 1 86 ? 13.289 -13.399 -1.989 1.00 80.19 86 SER A O 1
ATOM 663 N N . ASP A 1 87 ? 12.833 -11.495 -3.080 1.00 83.38 87 ASP A N 1
ATOM 664 C CA . ASP A 1 87 ? 13.683 -10.677 -2.224 1.00 83.38 87 ASP A CA 1
ATOM 665 C C . ASP A 1 87 ? 12.996 -10.376 -0.886 1.00 83.38 87 ASP A C 1
ATOM 667 O O . ASP A 1 87 ? 11.797 -10.598 -0.709 1.00 83.38 87 ASP A O 1
ATOM 671 N N . ILE A 1 88 ? 13.782 -9.883 0.074 1.00 81.50 88 ILE A N 1
ATOM 672 C CA . ILE A 1 88 ? 13.307 -9.586 1.432 1.00 81.50 88 ILE A CA 1
ATOM 673 C C . ILE A 1 88 ? 12.088 -8.653 1.390 1.00 81.50 88 ILE A C 1
ATOM 675 O O . ILE A 1 88 ? 11.111 -8.907 2.087 1.00 81.50 88 ILE A O 1
ATOM 679 N N . GLY A 1 89 ? 12.100 -7.640 0.518 1.00 85.12 89 GLY A N 1
ATOM 680 C CA . GLY A 1 89 ? 10.970 -6.726 0.339 1.00 85.12 89 GLY A CA 1
ATOM 681 C C . GLY A 1 89 ? 9.687 -7.436 -0.093 1.00 85.12 89 GLY A C 1
ATOM 682 O O . GLY A 1 89 ? 8.633 -7.252 0.514 1.00 85.12 89 GLY A O 1
ATOM 683 N N . ALA A 1 90 ? 9.764 -8.328 -1.084 1.00 86.25 90 ALA A N 1
ATOM 684 C CA . ALA A 1 90 ? 8.610 -9.122 -1.494 1.00 86.25 90 ALA A CA 1
ATOM 685 C C . ALA A 1 90 ? 8.118 -10.081 -0.395 1.00 86.25 90 ALA A C 1
ATOM 687 O O . ALA A 1 90 ? 6.914 -10.321 -0.300 1.00 86.25 90 ALA A O 1
ATOM 688 N N . LEU A 1 91 ? 9.013 -10.630 0.433 1.00 90.75 91 LEU A N 1
ATOM 689 C CA . LEU A 1 91 ? 8.627 -11.462 1.578 1.00 90.75 91 LEU A CA 1
ATOM 690 C C . LEU A 1 91 ? 7.899 -10.648 2.655 1.00 90.75 91 LEU A C 1
ATOM 692 O O . LEU A 1 91 ? 6.878 -11.111 3.160 1.00 90.75 91 LEU A O 1
ATOM 696 N N . LEU A 1 92 ? 8.364 -9.431 2.953 1.00 91.94 92 LEU A N 1
ATOM 697 C CA . LEU A 1 92 ? 7.696 -8.522 3.890 1.00 91.94 92 LEU A CA 1
ATOM 698 C C . LEU A 1 92 ? 6.287 -8.165 3.413 1.00 91.94 92 LEU A C 1
ATOM 700 O O . LEU A 1 92 ? 5.337 -8.278 4.184 1.00 91.94 92 LEU A O 1
ATOM 704 N N . VAL A 1 93 ? 6.126 -7.831 2.127 1.00 92.75 93 VAL A N 1
ATOM 705 C CA . VAL A 1 93 ? 4.798 -7.567 1.550 1.00 92.75 93 VAL A CA 1
ATOM 706 C C . VAL A 1 93 ? 3.883 -8.782 1.707 1.00 92.75 93 VAL A C 1
ATOM 708 O O . VAL A 1 93 ? 2.751 -8.625 2.146 1.00 92.75 93 VAL A O 1
ATOM 711 N N . ARG A 1 94 ? 4.358 -10.001 1.414 1.00 91.81 94 ARG A N 1
ATOM 712 C CA . ARG A 1 94 ? 3.545 -11.225 1.569 1.00 91.81 94 ARG A CA 1
ATOM 713 C C . ARG A 1 94 ? 3.194 -11.544 3.022 1.00 91.81 94 ARG A C 1
ATOM 715 O O . ARG A 1 94 ? 2.181 -12.192 3.253 1.00 91.81 94 ARG A O 1
ATOM 722 N N . HIS A 1 95 ? 4.042 -11.157 3.972 1.00 94.31 95 HIS A N 1
ATOM 723 C CA . HIS A 1 95 ? 3.815 -11.421 5.389 1.00 94.31 95 HIS A CA 1
ATOM 724 C C . HIS A 1 95 ? 2.821 -10.433 6.011 1.00 94.31 95 HIS A C 1
ATOM 726 O O . HIS A 1 95 ? 1.956 -10.839 6.782 1.00 94.31 95 HIS A O 1
ATOM 732 N N . LEU A 1 96 ? 2.939 -9.150 5.662 1.00 95.75 96 LEU A N 1
ATOM 733 C CA . LEU A 1 96 ? 2.151 -8.067 6.257 1.00 95.75 96 LEU A CA 1
ATOM 734 C C . LEU A 1 96 ? 0.834 -7.806 5.512 1.00 95.75 96 LEU A C 1
ATOM 736 O O . LEU A 1 96 ? -0.155 -7.376 6.109 1.00 95.75 96 LEU A O 1
ATOM 740 N N . ALA A 1 97 ? 0.787 -8.069 4.204 1.00 95.56 97 ALA A N 1
ATOM 741 C CA . ALA A 1 97 ? -0.430 -7.898 3.424 1.00 95.56 97 ALA A CA 1
ATOM 742 C C . ALA A 1 97 ? -1.366 -9.105 3.566 1.00 95.56 97 ALA A C 1
ATOM 744 O O . ALA A 1 97 ? -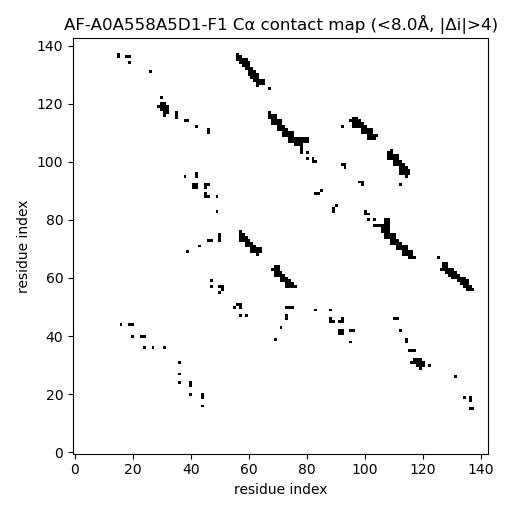0.952 -10.262 3.587 1.00 95.56 97 ALA A O 1
ATOM 745 N N . ARG A 1 98 ? -2.671 -8.830 3.588 1.00 94.38 98 ARG A N 1
ATOM 746 C CA . ARG A 1 98 ? -3.721 -9.851 3.472 1.00 94.38 98 ARG A CA 1
ATOM 747 C C . ARG A 1 98 ? -3.850 -10.382 2.056 1.00 94.38 98 ARG A C 1
ATOM 749 O O . ARG A 1 98 ? -4.227 -11.533 1.876 1.00 94.38 98 ARG A O 1
ATOM 756 N N . ASP A 1 99 ? -3.584 -9.524 1.081 1.00 94.25 99 ASP A N 1
ATOM 757 C CA . ASP A 1 99 ? -3.585 -9.865 -0.332 1.00 94.25 99 ASP A CA 1
ATOM 758 C C . ASP A 1 99 ? -2.653 -8.909 -1.083 1.00 94.25 99 ASP A C 1
ATOM 760 O O . ASP A 1 99 ? -2.435 -7.773 -0.655 1.00 94.25 99 ASP A O 1
ATOM 764 N N . SER A 1 100 ? -2.084 -9.359 -2.195 1.00 93.94 100 SER A N 1
ATOM 765 C CA . SER A 1 100 ? -1.209 -8.538 -3.028 1.00 93.94 100 SER A CA 1
ATOM 766 C C . SER A 1 100 ? -1.183 -9.034 -4.465 1.00 93.94 100 SER A C 1
ATOM 768 O O . SER A 1 100 ? -1.399 -10.212 -4.752 1.00 93.94 100 SER A O 1
ATOM 770 N N . GLY A 1 101 ? -0.868 -8.137 -5.392 1.00 91.44 101 GLY A N 1
ATOM 771 C CA . GLY A 1 101 ? -0.782 -8.519 -6.788 1.00 91.44 101 GLY A CA 1
ATOM 772 C C . GLY A 1 101 ? -0.329 -7.406 -7.711 1.00 91.44 101 GLY A C 1
ATOM 773 O O . GLY A 1 101 ? 0.127 -6.339 -7.301 1.00 91.44 101 GLY A O 1
ATOM 774 N N . VAL A 1 102 ? -0.464 -7.692 -9.003 1.00 90.75 102 VAL A N 1
ATOM 775 C CA . VAL A 1 102 ? -0.125 -6.773 -10.087 1.00 90.75 102 VAL A CA 1
ATOM 776 C C . VAL A 1 102 ? -1.299 -6.719 -11.050 1.00 90.75 102 VAL A C 1
ATOM 778 O O . VAL A 1 102 ? -1.754 -7.751 -11.543 1.00 90.75 102 VAL A O 1
ATOM 781 N N . ARG A 1 103 ? -1.796 -5.516 -11.338 1.00 90.75 103 ARG A N 1
ATOM 782 C CA . ARG A 1 103 ? -2.835 -5.281 -12.347 1.00 90.75 103 ARG A CA 1
ATOM 783 C C . ARG A 1 103 ? -2.213 -4.614 -13.566 1.00 90.75 103 ARG A C 1
ATOM 785 O O . ARG A 1 103 ? -1.565 -3.583 -13.441 1.00 90.75 103 ARG A O 1
ATOM 792 N N . ARG A 1 104 ? -2.420 -5.185 -14.751 1.00 87.50 104 ARG A N 1
ATOM 793 C CA . ARG A 1 104 ? -1.968 -4.594 -16.021 1.00 87.50 104 ARG A CA 1
ATOM 794 C C . ARG A 1 104 ? -3.016 -3.626 -16.564 1.00 87.50 104 ARG A C 1
ATOM 796 O O . ARG A 1 104 ? -4.213 -3.843 -16.396 1.00 87.50 104 ARG A O 1
ATOM 803 N N . TRP A 1 105 ? -2.556 -2.591 -17.250 1.00 85.19 105 TRP A N 1
ATOM 804 C CA . TRP A 1 105 ? -3.373 -1.618 -17.974 1.00 85.19 105 TRP A CA 1
ATOM 805 C C . TRP A 1 105 ? -2.613 -1.170 -19.229 1.00 85.19 105 TRP A C 1
ATOM 807 O O . TRP A 1 105 ? -1.436 -1.490 -19.385 1.00 85.19 105 TRP A O 1
ATOM 817 N N . ARG A 1 106 ? -3.283 -0.480 -20.166 1.00 81.38 106 ARG A N 1
ATOM 818 C CA . ARG A 1 106 ? -2.775 -0.272 -21.543 1.00 81.38 106 ARG A CA 1
ATOM 819 C C . ARG A 1 106 ? -1.353 0.299 -21.635 1.00 81.38 106 ARG A C 1
ATOM 821 O O . ARG A 1 106 ? -0.693 0.066 -22.640 1.00 81.38 106 ARG A O 1
ATOM 828 N N . ARG A 1 107 ? -0.906 1.064 -20.637 1.00 80.81 107 ARG A N 1
ATOM 829 C CA . ARG A 1 107 ? 0.394 1.750 -20.627 1.00 80.81 107 ARG A CA 1
ATOM 830 C C . ARG A 1 107 ? 1.210 1.487 -19.366 1.00 80.81 107 ARG A C 1
ATOM 832 O O . ARG A 1 107 ? 2.115 2.247 -19.077 1.00 80.81 107 ARG A O 1
ATOM 839 N N . GLY A 1 108 ? 0.903 0.453 -18.591 1.00 87.25 108 GLY A N 1
ATOM 840 C CA . GLY A 1 108 ? 1.617 0.267 -17.337 1.00 87.25 108 GLY A CA 1
ATOM 841 C C . GLY A 1 108 ? 1.194 -0.954 -16.554 1.00 87.25 108 GLY A C 1
ATOM 842 O O . GLY A 1 108 ? 0.471 -1.833 -17.036 1.00 87.25 108 GLY A O 1
ATOM 843 N N . VAL A 1 109 ? 1.611 -0.963 -15.298 1.00 89.00 109 VAL A N 1
ATOM 844 C CA . VAL A 1 109 ? 1.126 -1.877 -14.271 1.00 89.00 109 VAL A CA 1
ATOM 845 C C . VAL A 1 109 ? 0.881 -1.124 -12.969 1.00 89.00 109 VAL A C 1
ATOM 847 O O . VAL A 1 109 ? 1.530 -0.122 -12.704 1.00 89.00 109 VAL A O 1
ATOM 850 N N . THR A 1 110 ? -0.054 -1.607 -12.164 1.00 91.19 110 THR A N 1
ATOM 851 C CA . THR A 1 110 ? -0.247 -1.187 -10.776 1.00 91.19 110 THR A CA 1
ATOM 852 C C . THR A 1 110 ? 0.156 -2.354 -9.890 1.00 91.19 110 THR A C 1
ATOM 854 O O . THR A 1 110 ? -0.475 -3.415 -9.949 1.00 91.19 110 THR A O 1
ATOM 857 N N . PHE A 1 111 ? 1.177 -2.167 -9.065 1.00 91.44 111 PHE A N 1
ATOM 858 C CA . PHE A 1 111 ? 1.461 -3.057 -7.946 1.00 91.44 111 PHE A CA 1
ATOM 859 C C . PHE A 1 111 ? 0.548 -2.682 -6.794 1.00 91.44 111 PHE A C 1
ATOM 861 O O . PHE A 1 111 ? 0.343 -1.498 -6.531 1.00 91.44 111 PHE A O 1
ATOM 868 N N . TRP A 1 112 ? -0.026 -3.670 -6.122 1.00 94.19 112 TRP A N 1
ATOM 869 C CA . TRP A 1 112 ? -0.959 -3.395 -5.045 1.00 94.19 112 TRP A CA 1
ATOM 870 C C . TRP A 1 112 ? -0.844 -4.383 -3.894 1.00 94.19 112 TRP A C 1
ATOM 872 O O . TRP A 1 112 ? -0.467 -5.539 -4.089 1.00 94.19 112 TRP A O 1
ATOM 882 N N . ALA A 1 113 ? -1.218 -3.918 -2.706 1.00 96.00 113 ALA A N 1
ATOM 883 C CA . ALA A 1 113 ? -1.358 -4.727 -1.503 1.00 96.00 113 ALA A CA 1
ATOM 884 C C . ALA A 1 113 ? -2.535 -4.227 -0.655 1.00 96.00 113 ALA A C 1
ATOM 886 O O . ALA A 1 113 ? -2.784 -3.023 -0.592 1.00 96.00 113 ALA A O 1
ATOM 887 N N . ASP A 1 114 ? -3.245 -5.149 -0.009 1.00 96.06 114 ASP A N 1
ATOM 888 C CA . ASP A 1 114 ? -4.239 -4.846 1.020 1.00 96.06 114 ASP A CA 1
ATOM 889 C C . ASP A 1 114 ? -3.656 -5.149 2.399 1.00 96.06 114 ASP A C 1
ATOM 891 O O . ASP A 1 114 ? -3.328 -6.297 2.701 1.00 96.06 114 ASP A O 1
ATOM 895 N N . VAL A 1 115 ? -3.582 -4.138 3.258 1.00 95.88 115 VAL A N 1
ATOM 896 C CA . VAL A 1 115 ? -3.155 -4.276 4.657 1.00 95.88 115 VAL A CA 1
ATOM 897 C C . VAL A 1 115 ? -4.386 -4.216 5.554 1.00 95.88 115 VAL A C 1
ATOM 899 O O . VAL A 1 115 ? -5.286 -3.40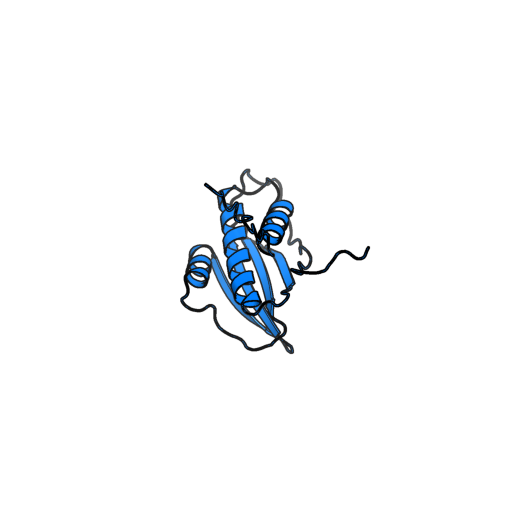4 5.325 1.00 95.88 115 VAL A O 1
ATOM 902 N N . ALA A 1 116 ? -4.466 -5.102 6.548 1.00 93.75 116 ALA A N 1
ATOM 903 C CA . ALA A 1 116 ? -5.541 -5.050 7.535 1.00 93.75 116 ALA A CA 1
ATOM 904 C C . ALA A 1 116 ? -5.315 -3.872 8.484 1.00 93.75 116 ALA A C 1
ATOM 906 O O . ALA A 1 116 ? -4.207 -3.660 8.960 1.00 93.75 116 ALA A O 1
ATOM 907 N N . LEU A 1 117 ? -6.377 -3.133 8.770 1.00 90.38 117 LEU A N 1
ATOM 908 C CA . LEU A 1 117 ? -6.358 -2.016 9.692 1.00 90.38 117 LEU A CA 1
ATOM 909 C C . LEU A 1 117 ? -6.906 -2.455 11.044 1.00 90.38 117 LEU A C 1
ATOM 911 O O . LEU A 1 117 ? -8.023 -2.975 11.133 1.00 90.38 117 LEU A O 1
ATOM 915 N N . VAL A 1 118 ? -6.135 -2.206 12.099 1.00 90.19 118 VAL A N 1
ATOM 916 C CA . VAL A 1 118 ? -6.591 -2.355 13.479 1.00 90.19 118 VAL A CA 1
ATOM 917 C C . VAL A 1 118 ? -6.799 -0.965 14.053 1.00 90.19 118 VAL A C 1
ATOM 919 O O . VAL A 1 118 ? -5.884 -0.142 14.082 1.00 90.19 118 VAL A O 1
ATOM 922 N N . ALA A 1 119 ? -8.027 -0.684 14.475 1.00 84.75 119 ALA A N 1
ATOM 923 C CA . ALA A 1 119 ? -8.362 0.606 15.049 1.00 84.75 119 ALA A CA 1
ATOM 924 C C . ALA A 1 119 ? -7.824 0.708 16.485 1.00 84.75 119 ALA A C 1
ATOM 926 O O . ALA A 1 119 ? -7.993 -0.212 17.284 1.00 84.75 119 ALA A O 1
ATOM 927 N N . SER A 1 120 ? -7.222 1.846 16.827 1.00 82.88 120 SER A N 1
ATOM 928 C CA . SER A 1 120 ? -6.800 2.190 18.193 1.00 82.88 120 SER A CA 1
ATOM 929 C C . SER A 1 120 ? -7.987 2.388 19.138 1.00 82.88 120 SER A C 1
ATOM 931 O O . SER A 1 120 ? -7.839 2.345 20.359 1.00 82.88 120 SER A O 1
ATOM 933 N N . ARG A 1 121 ? -9.175 2.642 18.578 1.00 75.38 121 ARG A N 1
ATOM 934 C CA . ARG A 1 121 ? -10.459 2.795 19.276 1.00 75.38 121 ARG A CA 1
ATOM 935 C C . ARG A 1 121 ? -11.566 2.247 18.382 1.00 75.38 121 ARG A C 1
ATOM 937 O O . ARG A 1 121 ? -11.413 2.261 17.168 1.00 75.38 121 ARG A O 1
ATOM 944 N N . VAL A 1 122 ? -12.689 1.804 18.949 1.00 61.91 122 VAL A N 1
ATOM 945 C CA . VAL A 1 122 ? -13.863 1.407 18.149 1.00 61.91 122 VAL A CA 1
ATOM 946 C C . VAL A 1 122 ? -14.352 2.633 17.357 1.00 61.91 122 VAL A C 1
ATOM 948 O O . VAL A 1 122 ? -14.765 3.609 17.987 1.00 61.91 122 VAL A O 1
ATOM 951 N N . PRO A 1 123 ? -14.293 2.638 16.012 1.00 54.69 123 PRO A N 1
ATOM 952 C CA . PRO A 1 123 ? -14.722 3.795 15.234 1.00 54.69 123 PRO A CA 1
ATOM 953 C C . PRO A 1 123 ? -16.246 3.937 15.303 1.00 54.69 123 PRO A C 1
ATOM 955 O O . PRO A 1 123 ? -16.965 2.967 15.071 1.00 54.69 123 PRO A O 1
ATOM 958 N N . GLY A 1 124 ? -16.749 5.144 15.580 1.00 51.66 124 GLY A N 1
ATOM 959 C CA . GLY A 1 124 ? -18.192 5.437 15.545 1.00 51.66 124 GLY A CA 1
ATOM 960 C C . GLY A 1 124 ? -18.800 5.356 14.135 1.00 51.66 124 GLY A C 1
ATOM 961 O O . GLY A 1 124 ? -20.007 5.187 13.991 1.00 51.66 124 GLY A O 1
ATOM 962 N N . ALA A 1 125 ? -17.957 5.428 13.101 1.00 50.69 125 ALA A N 1
ATOM 963 C CA . ALA A 1 125 ? -18.272 5.126 11.710 1.00 50.69 125 ALA A CA 1
ATOM 964 C C . ALA A 1 125 ? -16.990 4.647 11.010 1.00 50.69 125 ALA A C 1
ATOM 966 O O . ALA A 1 125 ? -15.917 5.203 11.242 1.00 50.69 125 ALA A O 1
ATOM 967 N N . LEU A 1 126 ? -17.083 3.619 10.162 1.00 49.41 126 LEU A N 1
ATOM 968 C CA . LEU A 1 126 ? -15.956 3.219 9.317 1.00 49.41 126 LEU A CA 1
ATOM 969 C C . LEU A 1 126 ? -15.744 4.304 8.254 1.00 49.41 126 LEU A C 1
ATOM 971 O O . LEU A 1 126 ? -16.713 4.630 7.560 1.00 49.41 126 LEU A O 1
ATOM 975 N N . PRO A 1 127 ? -14.532 4.865 8.090 1.00 53.47 127 PRO A N 1
ATOM 976 C CA . PRO A 1 127 ? -14.287 5.818 7.021 1.00 53.47 127 PRO A CA 1
ATOM 977 C C . PRO A 1 127 ? -14.620 5.149 5.683 1.00 53.47 127 PRO A C 1
ATOM 979 O O . PRO A 1 127 ? -14.081 4.096 5.334 1.00 53.47 127 PRO A O 1
ATOM 982 N N . GLY A 1 128 ? -15.560 5.748 4.945 1.00 49.34 128 GLY A N 1
ATOM 983 C CA . GLY A 1 128 ? -15.821 5.385 3.556 1.00 49.34 128 GLY A CA 1
ATOM 984 C C . GLY A 1 128 ? -14.534 5.495 2.735 1.00 49.34 128 GLY A C 1
ATOM 985 O O . GLY A 1 128 ? -13.594 6.179 3.132 1.00 49.34 128 GLY A O 1
ATOM 986 N N . GLY A 1 129 ? -14.468 4.800 1.600 1.00 42.38 129 GLY A N 1
ATOM 987 C CA . GLY A 1 129 ? -13.274 4.767 0.755 1.00 42.38 129 GLY A CA 1
ATOM 988 C C . GLY A 1 129 ? -12.791 6.164 0.353 1.00 42.38 129 GLY A C 1
ATOM 989 O O . GLY A 1 129 ? -13.305 6.737 -0.600 1.00 42.38 129 GLY A O 1
ATOM 990 N N . VAL A 1 130 ? -11.794 6.706 1.055 1.00 48.34 130 VAL A N 1
ATOM 991 C CA . VAL A 1 130 ? -11.108 7.943 0.663 1.00 48.34 130 VAL A CA 1
ATOM 992 C C . VAL A 1 130 ? -9.983 7.569 -0.291 1.00 48.34 130 VAL A C 1
ATOM 994 O O . VAL A 1 130 ? -9.142 6.744 0.055 1.00 48.34 130 VAL A O 1
ATOM 997 N N . VAL A 1 131 ? -9.964 8.158 -1.488 1.00 44.62 131 VAL A N 1
ATOM 998 C CA . VAL A 1 131 ? -8.811 8.091 -2.396 1.00 44.62 131 VAL A CA 1
ATOM 999 C C . VAL A 1 131 ? -7.845 9.196 -1.995 1.00 44.62 131 VAL A C 1
ATOM 1001 O O . VAL A 1 131 ? -8.165 10.377 -2.108 1.00 44.62 131 VAL A O 1
ATOM 1004 N N . LEU A 1 132 ? -6.668 8.814 -1.519 1.00 52.81 132 LEU A N 1
ATOM 1005 C CA . LEU A 1 132 ? -5.626 9.750 -1.115 1.00 52.81 132 LEU A CA 1
ATOM 1006 C C . LEU A 1 132 ? -4.659 9.908 -2.291 1.00 52.81 132 LEU A C 1
ATOM 1008 O O . LEU A 1 132 ? -4.210 8.916 -2.870 1.00 52.81 132 LEU A O 1
ATOM 1012 N N . GLY A 1 133 ? -4.472 11.167 -2.699 1.00 52.56 133 GLY A N 1
ATOM 1013 C CA . GLY A 1 133 ? -3.917 11.570 -3.992 1.00 52.56 133 GLY A CA 1
ATOM 1014 C C . GLY A 1 133 ? -2.484 11.097 -4.287 1.00 52.56 133 GLY A C 1
ATOM 1015 O O . GLY A 1 133 ? -1.813 10.551 -3.415 1.00 52.56 133 GLY A O 1
ATOM 1016 N N . PRO A 1 134 ? -2.017 11.310 -5.530 1.00 52.62 134 PRO A N 1
ATOM 1017 C CA . PRO A 1 134 ? -0.726 10.830 -6.016 1.00 52.62 134 PRO A CA 1
ATOM 1018 C C . PRO A 1 134 ? 0.463 11.392 -5.226 1.00 52.62 134 PRO A C 1
ATOM 1020 O O . PRO A 1 134 ? 0.545 12.595 -4.993 1.00 52.62 134 PRO A O 1
ATOM 1023 N N . PHE A 1 135 ? 1.427 10.534 -4.890 1.00 57.31 135 PHE A N 1
ATOM 1024 C CA . PHE A 1 135 ? 2.772 10.954 -4.479 1.00 57.31 135 PHE A CA 1
ATOM 1025 C C . PHE A 1 135 ? 3.752 10.797 -5.644 1.00 57.31 135 PHE A C 1
ATOM 1027 O O . PHE A 1 135 ? 3.843 9.706 -6.193 1.00 57.31 135 PHE A O 1
ATOM 1034 N N . GLU A 1 136 ? 4.512 11.848 -5.971 1.00 55.91 136 GLU A N 1
ATOM 1035 C CA . GLU A 1 136 ? 5.656 11.790 -6.889 1.00 55.91 136 GLU A CA 1
ATOM 1036 C C . GLU A 1 136 ? 6.972 11.985 -6.112 1.00 55.91 136 GLU A C 1
ATOM 1038 O O . GLU A 1 136 ? 7.235 13.075 -5.583 1.00 55.91 136 GLU A O 1
ATOM 1043 N N . PRO A 1 137 ? 7.855 10.974 -6.037 1.00 45.41 137 PRO A N 1
ATOM 1044 C CA . PRO A 1 137 ? 9.169 11.157 -5.444 1.00 45.41 137 PRO A CA 1
ATOM 1045 C C . PRO A 1 137 ? 10.061 11.955 -6.402 1.00 45.41 137 PRO A C 1
ATOM 1047 O O . PRO A 1 137 ? 10.780 11.376 -7.210 1.00 45.41 137 PRO A O 1
ATOM 1050 N N . GLY A 1 138 ? 10.057 13.287 -6.295 1.00 44.06 138 GLY A N 1
ATOM 1051 C CA . GLY A 1 138 ? 11.113 14.104 -6.908 1.00 44.06 138 GLY A CA 1
ATOM 1052 C C . GLY A 1 138 ? 10.729 15.411 -7.593 1.00 44.06 138 GLY A C 1
ATOM 1053 O O . GLY A 1 138 ? 11.630 16.037 -8.148 1.00 44.06 138 GLY A O 1
ATOM 1054 N N . ALA A 1 139 ? 9.483 15.881 -7.543 1.00 38.59 139 ALA A N 1
ATOM 1055 C CA . ALA A 1 139 ? 9.199 17.227 -8.036 1.00 38.59 139 ALA A CA 1
ATOM 1056 C C . ALA A 1 139 ? 9.932 18.261 -7.157 1.00 38.59 139 ALA A C 1
ATOM 1058 O O . ALA A 1 139 ? 9.668 18.388 -5.957 1.00 38.59 139 ALA A O 1
ATOM 1059 N N . ARG A 1 140 ? 10.908 18.969 -7.743 1.00 35.84 140 ARG A N 1
ATOM 1060 C CA . ARG A 1 140 ? 11.396 20.235 -7.182 1.00 35.84 140 ARG A CA 1
ATOM 1061 C C . ARG A 1 140 ? 10.179 21.137 -7.009 1.00 35.84 140 ARG A C 1
ATOM 1063 O O . ARG A 1 140 ? 9.389 21.255 -7.943 1.00 35.84 140 ARG A O 1
ATOM 1070 N N . SER A 1 141 ? 10.050 21.773 -5.849 1.00 30.08 141 SER A N 1
ATOM 1071 C CA . SER A 1 141 ? 9.130 22.897 -5.704 1.00 30.08 141 SER A CA 1
ATOM 1072 C C . SER A 1 141 ? 9.421 23.905 -6.824 1.00 30.08 141 SER A C 1
ATOM 1074 O O . SER A 1 141 ? 10.599 24.227 -7.022 1.00 30.08 141 SER A O 1
ATOM 1076 N N . PRO A 1 142 ? 8.419 24.379 -7.582 1.00 37.69 142 PRO A N 1
ATOM 1077 C CA . PRO A 1 142 ? 8.606 25.601 -8.341 1.00 37.69 142 PRO A CA 1
ATOM 1078 C C . PRO A 1 142 ? 8.869 26.724 -7.329 1.00 37.69 142 PRO A C 1
ATOM 1080 O O . PRO A 1 142 ? 8.177 26.814 -6.312 1.00 37.69 142 PRO A O 1
ATOM 1083 N N . ASN A 1 143 ? 9.941 27.478 -7.577 1.00 39.22 143 ASN A N 1
ATOM 1084 C CA . ASN A 1 143 ? 10.250 28.715 -6.860 1.00 39.22 143 ASN A CA 1
ATOM 1085 C C . ASN A 1 143 ? 9.122 29.735 -7.016 1.00 39.22 143 ASN A C 1
ATOM 1087 O O . ASN A 1 143 ? 8.517 29.757 -8.113 1.00 39.22 143 ASN A O 1
#

Radius of gyration: 17.91 Å; Cα contacts (8 Å, |Δi|>4): 218; chains: 1; bounding box: 70×42×41 Å

Organism: NCBI:txid715473

Nearest PDB structures (foldseek):
  1nc4-assembly2_D  TM=4.082E-01  e=3.712E+00  Mus musculus
  6a76-assembly1_H  TM=3.328E-01  e=5.280E+00  Mus musculus
  1mrf-assembly2_H-2  TM=3.399E-01  e=7.962E+00  Mus musculus

pLDDT: mean 74.4, std 20.98, range [25.14, 96.06]